Protein AF-A0A9W4E407-F1 (afdb_monomer_lite)

Radius of gyration: 24.62 Å; chains: 1; bounding box: 90×65×51 Å

Foldseek 3Di:
DDDDDDDDDDDPDDDPPPPDPVLLADFPDAPVLQVVLVVVCQVQPPDDDQRADPGPRHSAKDWAAEAALVVQFGKIWIAGPRSLEHAIDHRDHHPPRDDYHYPPDDLVRDPDNDDNGHHRDHDDPPPPPDPPPPDPDD

pLDDT: mean 78.76, std 19.56, range [36.47, 96.38]

Sequence (138 aa):
MGFSLRGAVNKIGDGGERPTVNEMTENTASWHQWLSAYSRVYDLLPETSDEACPNCGARSPNLAFTGLPRDRVGYASFWCGTCMFGIHLSRVPVPDDVLMDSVYTAPSERHVQIPNYRVVPQGVDDDDDDEDVESFQF

Organism: NCBI:txid1436133

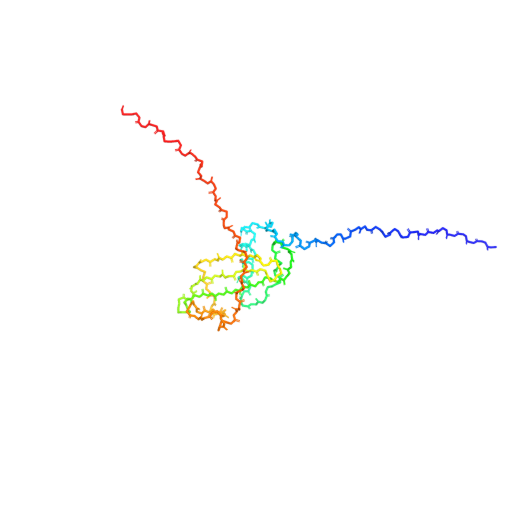Secondary structure (DSSP, 8-state):
-----------------PPPTTGGGS--S-HHHHHHHHHHHHTTTTSPP-PPPTTT--S-EEEEEEEETTTTEEEEEEEETTT-EEEEEEEEE--TTS--EETTS-GGGSSS----PEEPPPPP--------------

Structure (mmCIF, N/CA/C/O backbone):
data_AF-A0A9W4E407-F1
#
_entry.id   AF-A0A9W4E407-F1
#
loop_
_atom_site.group_PDB
_atom_site.id
_atom_site.type_symbol
_atom_site.label_atom_id
_atom_site.label_alt_id
_atom_site.label_comp_id
_atom_site.label_asym_id
_atom_site.label_entity_id
_atom_site.label_seq_id
_atom_site.pdbx_PDB_ins_code
_atom_site.Cartn_x
_atom_site.Cartn_y
_atom_site.Cartn_z
_atom_site.occupancy
_atom_site.B_iso_or_equiv
_atom_site.auth_seq_id
_atom_site.auth_comp_id
_atom_site.auth_asym_id
_atom_site.auth_atom_id
_atom_site.pdbx_PDB_model_num
ATOM 1 N N . MET A 1 1 ? -59.645 -34.123 29.932 1.00 42.88 1 MET A N 1
ATOM 2 C CA . MET A 1 1 ? -58.176 -34.226 29.798 1.00 42.88 1 MET A CA 1
ATOM 3 C C . MET A 1 1 ? -57.699 -32.912 29.213 1.00 42.88 1 MET A C 1
ATOM 5 O O . MET A 1 1 ? -58.004 -32.632 28.064 1.00 42.88 1 MET A O 1
ATOM 9 N N . GLY A 1 2 ? -57.115 -32.054 30.046 1.00 44.16 2 GLY A N 1
ATOM 10 C CA . GLY A 1 2 ? -56.625 -30.738 29.649 1.00 44.16 2 GLY A CA 1
ATOM 11 C C . GLY A 1 2 ? -55.106 -30.723 29.679 1.00 44.16 2 GLY A C 1
ATOM 12 O O . GLY A 1 2 ? -54.517 -31.227 30.629 1.00 44.16 2 GLY A O 1
ATOM 13 N N . PHE A 1 3 ? -54.497 -30.119 28.664 1.00 38.41 3 PHE A N 1
ATOM 14 C CA . PHE A 1 3 ? -53.126 -29.637 28.733 1.00 38.41 3 PHE A CA 1
ATOM 15 C C . PHE A 1 3 ? -53.103 -28.207 28.207 1.00 38.41 3 PHE A C 1
ATOM 17 O O . PHE A 1 3 ? -53.314 -27.941 27.028 1.00 38.41 3 PHE A O 1
ATOM 24 N N . SER A 1 4 ? -52.911 -27.294 29.154 1.00 42.44 4 SER A N 1
ATOM 25 C CA . SER A 1 4 ? -52.556 -25.900 28.948 1.00 42.44 4 SER A CA 1
ATOM 26 C C . SER A 1 4 ? -51.039 -25.814 29.000 1.00 42.44 4 SER A C 1
ATOM 28 O O . SER A 1 4 ? -50.463 -26.203 30.014 1.00 42.44 4 SER A O 1
ATOM 30 N N . LEU A 1 5 ? -50.403 -25.290 27.952 1.00 49.59 5 LEU A N 1
ATOM 31 C CA . LEU A 1 5 ? -49.041 -24.768 28.026 1.00 49.59 5 LEU A CA 1
ATOM 32 C C . LEU A 1 5 ? -48.928 -23.473 27.211 1.00 49.59 5 LEU A C 1
ATOM 34 O O . LEU A 1 5 ? -48.963 -23.449 25.987 1.00 49.59 5 LEU A O 1
ATOM 38 N N . ARG A 1 6 ? -48.880 -22.406 28.010 1.00 41.66 6 ARG A N 1
ATOM 39 C CA . ARG A 1 6 ? -48.226 -21.097 27.895 1.00 41.66 6 ARG A CA 1
ATOM 40 C C . ARG A 1 6 ? -47.328 -20.846 26.678 1.00 41.66 6 ARG A C 1
ATOM 42 O O . ARG A 1 6 ? -46.555 -21.692 26.249 1.00 41.66 6 ARG A O 1
ATOM 49 N N . GLY A 1 7 ? -47.412 -19.599 26.218 1.00 39.16 7 GLY A N 1
ATOM 50 C CA . GLY A 1 7 ? -46.741 -19.076 25.039 1.00 39.16 7 GLY A CA 1
ATOM 51 C C . GLY A 1 7 ? -45.237 -18.846 25.155 1.00 39.16 7 GLY A C 1
ATOM 52 O O . GLY A 1 7 ? -44.645 -18.862 26.231 1.00 39.16 7 GLY A O 1
ATOM 53 N N . ALA A 1 8 ? -44.669 -18.528 23.998 1.00 40.41 8 ALA A N 1
ATOM 54 C CA . ALA A 1 8 ? -43.396 -17.852 23.843 1.00 40.41 8 ALA A CA 1
ATOM 55 C C . ALA A 1 8 ? -43.587 -16.777 22.764 1.00 40.41 8 ALA A C 1
ATOM 57 O O . ALA A 1 8 ? -43.716 -17.066 21.577 1.00 40.41 8 ALA A O 1
ATOM 58 N N . VAL A 1 9 ? -43.681 -15.527 23.214 1.00 44.00 9 VAL A N 1
ATOM 59 C CA . VAL A 1 9 ? -43.520 -14.338 22.377 1.00 44.00 9 VAL A CA 1
ATOM 60 C C . VAL A 1 9 ? -42.029 -14.247 22.074 1.00 44.00 9 VAL A C 1
ATOM 62 O O . VAL A 1 9 ? -41.246 -13.924 22.967 1.00 44.00 9 VAL A O 1
ATOM 65 N N . ASN A 1 10 ? -41.620 -14.557 20.843 1.00 43.22 10 ASN A N 1
ATOM 66 C CA . ASN A 1 10 ? -40.255 -14.273 20.416 1.00 43.22 10 ASN A CA 1
ATOM 67 C C . ASN A 1 10 ? -40.124 -12.768 20.188 1.00 43.22 10 ASN A C 1
ATOM 69 O O . ASN A 1 10 ? -40.645 -12.212 19.222 1.00 43.22 10 ASN A O 1
ATOM 73 N N . LYS A 1 11 ? -39.437 -12.118 21.130 1.00 44.66 11 LYS A N 1
ATOM 74 C CA . LYS A 1 11 ? -38.905 -10.769 20.986 1.00 44.66 11 LYS A CA 1
ATOM 75 C C . LYS A 1 11 ? -37.936 -10.761 19.805 1.00 44.66 11 LYS A C 1
ATOM 77 O O .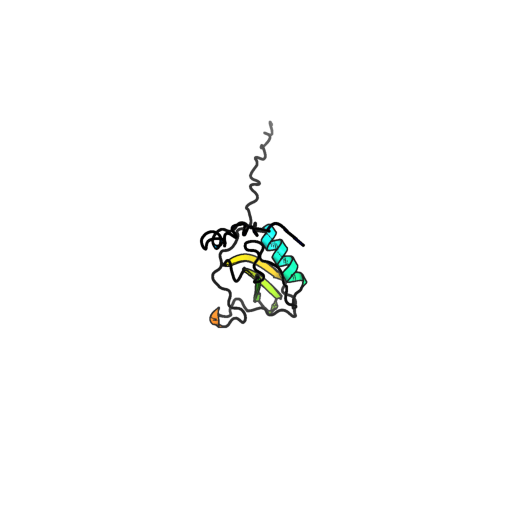 LYS A 1 11 ? -36.865 -11.351 19.888 1.00 44.66 11 LYS A O 1
ATOM 82 N N . ILE A 1 12 ? -38.309 -10.071 18.736 1.00 45.50 12 ILE A N 1
ATOM 83 C CA . ILE A 1 12 ? -37.365 -9.585 17.732 1.00 45.50 12 ILE A CA 1
ATOM 84 C C . ILE A 1 12 ? -36.829 -8.262 18.297 1.00 45.50 12 ILE A C 1
ATOM 86 O O . ILE A 1 12 ? -37.376 -7.199 18.028 1.00 45.50 12 ILE A O 1
ATOM 90 N N . GLY A 1 13 ? -35.858 -8.350 19.207 1.00 40.81 13 GLY A N 1
ATOM 91 C CA . GLY A 1 13 ? -34.864 -7.288 19.399 1.00 40.81 13 GLY A CA 1
ATOM 92 C C . GLY A 1 13 ? -33.657 -7.662 18.537 1.00 40.81 13 GLY A C 1
ATOM 93 O O . GLY A 1 13 ? -33.468 -8.835 18.231 1.00 40.81 13 GLY A O 1
ATOM 94 N N . ASP A 1 14 ? -32.815 -6.768 18.068 1.00 36.47 14 ASP A N 1
ATOM 95 C CA . ASP A 1 14 ? -32.646 -5.346 18.312 1.00 36.47 14 ASP A CA 1
ATOM 96 C C . ASP A 1 14 ? -31.901 -4.804 17.073 1.00 36.47 14 ASP A C 1
ATOM 98 O O . ASP A 1 14 ? -31.431 -5.592 16.244 1.00 36.47 14 ASP A O 1
ATOM 102 N N . GLY A 1 15 ? -31.846 -3.489 16.894 1.00 42.34 15 GLY A N 1
ATOM 103 C CA . GLY A 1 15 ? -31.334 -2.849 15.686 1.00 42.34 15 GLY A CA 1
ATOM 104 C C . GLY A 1 15 ? -29.919 -3.296 15.308 1.00 42.34 15 GLY A C 1
ATOM 105 O O . GLY A 1 15 ? -28.944 -2.973 15.972 1.00 42.34 15 GLY A O 1
ATOM 106 N N . GLY A 1 16 ? -29.791 -3.982 14.173 1.00 37.16 16 GLY A N 1
ATOM 107 C CA . GLY A 1 16 ? -28.555 -3.945 13.403 1.00 37.16 16 GLY A CA 1
ATOM 108 C C . GLY A 1 16 ? -28.556 -2.644 12.619 1.00 37.16 16 GLY A C 1
ATOM 109 O O . GLY A 1 16 ? -28.994 -2.632 11.467 1.00 37.16 16 GLY A O 1
ATOM 110 N N . GLU A 1 17 ? -28.148 -1.544 13.253 1.00 40.47 17 GLU A N 1
ATOM 111 C CA . GLU A 1 17 ? -27.794 -0.324 12.535 1.00 40.47 17 GLU A CA 1
ATOM 112 C C . GLU A 1 17 ? -26.792 -0.711 11.446 1.00 40.47 17 GLU A C 1
ATOM 114 O O . GLU A 1 17 ? -25.656 -1.105 11.704 1.00 40.47 17 GLU A O 1
ATOM 119 N N . ARG A 1 18 ? -27.262 -0.692 10.195 1.00 50.97 18 ARG A N 1
ATOM 120 C CA . ARG A 1 18 ? -26.371 -0.731 9.041 1.00 50.97 18 ARG A CA 1
ATOM 121 C C . ARG A 1 18 ? -25.584 0.578 9.135 1.00 50.97 18 ARG A C 1
ATOM 123 O O . ARG A 1 18 ? -26.245 1.620 9.121 1.00 50.97 18 ARG A O 1
ATOM 130 N N . PRO A 1 19 ? -24.244 0.550 9.242 1.00 49.19 19 PRO A N 1
ATOM 131 C CA . PRO A 1 19 ? -23.464 1.777 9.319 1.00 49.19 19 PRO A CA 1
ATOM 132 C C . PRO A 1 19 ? -23.824 2.658 8.126 1.00 49.19 19 PRO A C 1
ATOM 134 O O . PRO A 1 19 ? -23.969 2.180 6.990 1.00 49.19 19 PRO A O 1
ATOM 137 N N . THR A 1 20 ? -24.076 3.932 8.404 1.00 47.22 20 THR A N 1
ATOM 138 C CA . THR A 1 20 ? -24.527 4.863 7.373 1.00 47.22 20 THR A CA 1
ATOM 139 C C . THR A 1 20 ? -23.376 5.140 6.407 1.00 47.22 20 THR A C 1
ATOM 141 O O . THR A 1 20 ? -22.205 5.110 6.772 1.00 47.22 20 THR A O 1
ATOM 144 N N . VAL A 1 21 ? -23.690 5.433 5.145 1.00 53.12 21 VAL A N 1
ATOM 145 C CA . VAL A 1 21 ? -22.705 5.743 4.086 1.00 53.12 21 VAL A CA 1
ATOM 146 C C . VAL A 1 21 ? -21.731 6.884 4.436 1.00 53.12 21 VAL A C 1
ATOM 148 O O . VAL A 1 21 ? -20.687 6.990 3.799 1.00 53.12 21 VAL A O 1
ATOM 151 N N . ASN A 1 22 ? -22.019 7.693 5.463 1.00 44.19 22 ASN A N 1
ATOM 152 C CA . ASN A 1 22 ? -21.131 8.756 5.938 1.00 44.19 22 ASN A CA 1
ATOM 153 C C . ASN A 1 22 ? -20.005 8.258 6.867 1.00 44.19 22 ASN A C 1
ATOM 155 O O . ASN A 1 22 ? -18.905 8.803 6.793 1.00 44.19 22 ASN A O 1
ATOM 159 N N . GLU A 1 23 ? -20.210 7.190 7.648 1.00 51.84 23 GLU A N 1
ATOM 160 C CA . GLU A 1 23 ? -19.161 6.587 8.502 1.00 51.84 23 GLU A CA 1
ATOM 161 C C . GLU A 1 23 ? -18.072 5.868 7.689 1.00 51.84 23 GLU A C 1
ATOM 163 O O . GLU A 1 23 ? -16.975 5.628 8.180 1.00 51.84 23 GLU A O 1
ATOM 168 N N . MET A 1 24 ? -18.325 5.567 6.410 1.00 53.00 24 MET A N 1
ATOM 169 C CA . MET A 1 24 ? -17.337 4.935 5.523 1.00 53.00 24 MET A CA 1
ATOM 170 C C . MET A 1 24 ? -16.272 5.913 4.994 1.00 53.00 24 MET A C 1
ATOM 172 O O . MET A 1 24 ? -15.337 5.483 4.319 1.00 53.00 24 MET A O 1
ATOM 176 N N . THR A 1 25 ? -16.411 7.218 5.267 1.00 58.47 25 THR A N 1
ATOM 177 C CA . THR A 1 25 ? -15.529 8.281 4.741 1.00 58.47 25 THR A CA 1
ATOM 178 C C . THR A 1 25 ? -14.561 8.865 5.767 1.00 58.47 25 THR A C 1
ATOM 180 O O . THR A 1 25 ? -13.761 9.739 5.416 1.00 58.47 25 THR A O 1
ATOM 183 N N . GLU A 1 26 ? -14.605 8.371 7.002 1.00 75.75 26 GLU A N 1
ATOM 184 C CA . GLU A 1 26 ? -13.670 8.714 8.066 1.00 75.75 26 GLU A CA 1
ATOM 185 C C . GLU A 1 26 ? -12.625 7.601 8.206 1.00 75.75 26 GLU A C 1
ATOM 187 O O . GLU A 1 26 ? -12.936 6.409 8.127 1.00 75.75 26 GLU A O 1
ATOM 192 N N . ASN A 1 27 ? -11.361 7.995 8.348 1.00 79.69 27 ASN A N 1
ATOM 193 C CA . ASN A 1 27 ? -10.295 7.054 8.654 1.00 79.69 27 ASN A CA 1
ATOM 194 C C . ASN A 1 27 ? -10.173 6.935 10.172 1.00 79.69 27 ASN A C 1
ATOM 196 O O . ASN A 1 27 ? -9.706 7.867 10.819 1.00 79.69 27 ASN A O 1
ATOM 200 N N . THR A 1 28 ? -10.561 5.792 10.719 1.00 85.88 28 THR A N 1
ATOM 201 C CA . THR A 1 28 ? -10.448 5.467 12.145 1.00 85.88 28 THR A CA 1
ATOM 202 C C . THR A 1 28 ? -9.166 4.693 12.460 1.00 85.88 28 THR A C 1
ATOM 204 O O . THR A 1 28 ? -8.766 4.618 13.620 1.00 85.88 28 THR A O 1
ATOM 207 N N . ALA A 1 29 ? -8.501 4.135 11.440 1.00 90.50 29 ALA A N 1
ATOM 208 C CA . ALA A 1 29 ? -7.275 3.359 11.596 1.00 90.50 29 ALA A CA 1
ATOM 209 C C . ALA A 1 29 ? -6.004 4.215 11.475 1.00 90.50 29 ALA A C 1
ATOM 211 O O . ALA A 1 29 ? -5.853 5.017 10.553 1.00 90.50 29 ALA A O 1
ATOM 212 N N . SER A 1 30 ? -5.038 4.002 12.365 1.00 91.50 30 SER A N 1
ATOM 213 C CA . SER A 1 30 ? -3.744 4.690 12.327 1.00 91.50 30 SER A CA 1
ATOM 214 C C . SER A 1 30 ? -2.824 4.149 11.227 1.00 91.50 30 SER A C 1
ATOM 216 O O . SER A 1 30 ? -2.976 3.018 10.756 1.00 91.50 30 SER A O 1
ATOM 218 N N . TRP A 1 31 ? -1.808 4.931 10.848 1.00 93.00 31 TRP A N 1
ATOM 219 C CA . TRP A 1 31 ? -0.781 4.490 9.897 1.00 93.00 31 TRP A CA 1
ATOM 220 C C . TRP A 1 31 ? -0.081 3.198 10.343 1.00 93.00 31 TRP A C 1
ATOM 222 O O . TRP A 1 31 ? 0.117 2.305 9.526 1.00 93.00 31 TRP A O 1
ATOM 232 N N . HIS A 1 32 ? 0.202 3.034 11.642 1.00 93.31 32 HIS A N 1
ATOM 233 C CA . HIS A 1 32 ? 0.792 1.803 12.184 1.00 93.31 32 HIS A CA 1
ATOM 234 C C . HIS A 1 32 ? -0.106 0.573 12.007 1.00 93.31 32 HIS A C 1
ATOM 236 O O . HIS A 1 32 ? 0.393 -0.517 11.728 1.00 93.31 32 HIS A O 1
ATOM 242 N N . GLN A 1 33 ? -1.428 0.726 12.126 1.00 94.25 33 GLN A N 1
ATOM 243 C CA . GLN A 1 33 ? -2.359 -0.376 11.864 1.00 94.25 33 GLN A CA 1
ATOM 244 C C . GLN A 1 33 ? -2.355 -0.761 10.381 1.00 94.25 33 GLN A C 1
ATOM 246 O O . GLN A 1 33 ? -2.335 -1.948 10.054 1.00 94.25 33 GLN A O 1
ATOM 251 N N . TRP A 1 34 ? -2.302 0.228 9.486 1.00 95.25 34 TRP A N 1
ATOM 252 C CA . TRP A 1 34 ? -2.129 -0.009 8.054 1.00 95.25 34 TRP A CA 1
ATOM 253 C C . TRP A 1 34 ? -0.782 -0.651 7.715 1.00 95.25 34 TRP A C 1
ATOM 255 O O . TRP A 1 34 ? -0.748 -1.568 6.898 1.00 95.25 34 TRP A O 1
ATOM 265 N N . LEU A 1 35 ? 0.309 -0.230 8.361 1.00 95.31 35 LEU A N 1
ATOM 266 C CA . LEU A 1 35 ? 1.635 -0.819 8.178 1.00 95.31 35 LEU A CA 1
ATOM 267 C C . LEU A 1 35 ? 1.674 -2.275 8.662 1.00 95.31 35 LEU A C 1
ATOM 269 O O . LEU A 1 35 ? 2.244 -3.132 7.991 1.00 95.31 35 LEU A O 1
ATOM 273 N N . SER A 1 36 ? 1.035 -2.575 9.796 1.00 95.38 36 SER A N 1
ATOM 274 C CA . SER A 1 36 ? 0.927 -3.943 10.311 1.00 95.38 36 SER A CA 1
ATOM 275 C C . SER A 1 36 ? 0.146 -4.846 9.352 1.00 95.38 36 SER A C 1
ATOM 277 O O . SER A 1 36 ? 0.604 -5.947 9.048 1.00 95.38 36 SER A O 1
ATOM 279 N N . ALA A 1 37 ? -0.987 -4.370 8.824 1.00 95.50 37 ALA A N 1
ATOM 280 C CA . ALA A 1 37 ? -1.752 -5.093 7.808 1.00 95.50 37 ALA A CA 1
ATOM 281 C C . ALA A 1 37 ? -0.936 -5.293 6.518 1.00 95.50 37 ALA A C 1
ATOM 283 O O . ALA A 1 37 ? -0.908 -6.394 5.975 1.00 95.50 37 ALA A O 1
ATOM 284 N N . TYR A 1 38 ? -0.213 -4.262 6.068 1.00 95.94 38 TYR A N 1
ATOM 285 C CA . TYR A 1 38 ? 0.708 -4.363 4.938 1.00 95.94 38 TYR A CA 1
ATOM 286 C C . TYR A 1 38 ? 1.773 -5.447 5.157 1.00 95.94 38 TYR A C 1
ATOM 288 O O . TYR A 1 38 ? 1.958 -6.272 4.271 1.00 95.94 38 TYR A O 1
ATOM 296 N N . SER A 1 39 ? 2.432 -5.492 6.323 1.00 95.00 39 SER A N 1
ATOM 297 C CA . SER A 1 39 ? 3.462 -6.501 6.623 1.00 95.00 39 SER A CA 1
ATOM 298 C C . SER A 1 39 ? 2.905 -7.916 6.508 1.00 95.00 39 SER A C 1
ATOM 300 O O . SER A 1 39 ? 3.512 -8.759 5.859 1.00 95.00 39 SER A O 1
ATOM 302 N N . ARG A 1 40 ? 1.707 -8.161 7.059 1.00 95.12 40 ARG A N 1
ATOM 303 C CA . ARG A 1 40 ? 1.047 -9.472 6.969 1.00 95.12 40 ARG A CA 1
ATOM 304 C C . ARG A 1 40 ? 0.741 -9.875 5.528 1.00 95.12 40 ARG A C 1
ATOM 306 O O . ARG A 1 40 ? 0.888 -11.039 5.180 1.00 95.12 40 ARG A O 1
ATOM 313 N N . VAL A 1 41 ? 0.312 -8.928 4.692 1.00 94.25 41 VAL A N 1
ATOM 314 C CA . VAL A 1 41 ? 0.082 -9.183 3.260 1.00 94.25 41 VAL A CA 1
ATOM 315 C C . VAL A 1 41 ? 1.404 -9.414 2.529 1.00 94.25 41 VAL A C 1
ATOM 317 O O . VAL A 1 41 ? 1.483 -10.320 1.708 1.00 94.25 41 VAL A O 1
ATOM 320 N N . TYR A 1 42 ? 2.435 -8.627 2.836 1.00 94.06 42 TYR A N 1
ATOM 321 C CA . TYR A 1 42 ? 3.757 -8.723 2.224 1.00 94.06 42 TYR A CA 1
ATOM 322 C C . TYR A 1 42 ? 4.419 -10.083 2.490 1.00 94.06 42 TYR A C 1
ATOM 324 O O . TYR A 1 42 ? 4.946 -10.690 1.562 1.00 94.06 42 TYR A O 1
ATOM 332 N N . ASP A 1 43 ? 4.332 -10.589 3.722 1.00 93.50 43 ASP A N 1
ATOM 333 C CA . ASP A 1 43 ? 4.932 -11.868 4.130 1.00 93.50 43 ASP A CA 1
ATOM 334 C C . ASP A 1 43 ? 4.286 -13.094 3.461 1.00 93.50 43 ASP A C 1
ATOM 336 O O . ASP A 1 43 ? 4.878 -14.172 3.446 1.00 93.50 43 ASP A O 1
ATOM 340 N N . LEU A 1 44 ? 3.075 -12.940 2.916 1.00 92.62 44 LEU A N 1
ATOM 341 C CA . LEU A 1 44 ? 2.340 -13.998 2.219 1.00 92.62 44 LEU A CA 1
ATOM 342 C C . LEU A 1 44 ? 2.518 -13.956 0.700 1.00 92.62 44 LEU A C 1
ATOM 344 O O . LEU A 1 44 ? 2.020 -14.841 0.010 1.00 92.62 44 LEU A O 1
ATOM 348 N N . LEU A 1 45 ? 3.198 -12.946 0.155 1.00 90.44 45 LEU A N 1
ATOM 349 C CA . LEU A 1 45 ? 3.406 -12.858 -1.286 1.00 90.44 45 LEU A CA 1
ATOM 350 C C . LEU A 1 45 ? 4.183 -14.080 -1.809 1.00 90.44 45 LEU A C 1
ATOM 352 O O . LEU A 1 45 ? 5.099 -14.553 -1.135 1.00 90.44 45 LEU A O 1
ATOM 356 N N . PRO A 1 46 ? 3.842 -14.584 -3.011 1.00 87.62 46 PRO A N 1
ATOM 357 C CA . PRO A 1 46 ? 2.860 -14.064 -3.969 1.00 87.62 46 PRO A CA 1
ATOM 358 C C . PRO A 1 46 ? 1.434 -14.616 -3.757 1.00 87.62 46 PRO A C 1
ATOM 360 O O . PRO A 1 46 ? 0.571 -14.425 -4.616 1.00 87.62 46 PRO A O 1
ATOM 363 N N . GLU A 1 47 ? 1.175 -15.325 -2.656 1.00 87.69 47 GLU A N 1
ATOM 364 C CA . GLU A 1 47 ? -0.139 -15.887 -2.351 1.00 87.69 47 GLU A CA 1
ATOM 365 C C . GLU A 1 47 ? -1.166 -14.800 -1.993 1.00 87.69 47 GLU A C 1
ATOM 367 O O . GLU A 1 47 ? -0.849 -13.657 -1.652 1.00 87.69 47 GLU A O 1
ATOM 372 N N . THR A 1 48 ? -2.448 -15.155 -2.088 1.00 79.50 48 THR A N 1
ATOM 373 C CA . THR A 1 48 ? -3.544 -14.255 -1.725 1.00 79.50 48 THR A CA 1
ATOM 374 C C . THR A 1 48 ? -3.696 -14.181 -0.211 1.00 79.50 48 THR A C 1
ATOM 376 O O . THR A 1 48 ? -3.865 -15.208 0.444 1.00 79.50 48 THR A O 1
ATOM 379 N N . SER A 1 49 ? -3.723 -12.967 0.335 1.00 83.75 49 SER A N 1
ATOM 380 C CA . SER A 1 49 ? -4.027 -12.732 1.746 1.00 83.75 49 SER A CA 1
ATOM 381 C C . SER A 1 49 ? -5.518 -12.448 1.963 1.00 83.75 49 SER A C 1
ATOM 383 O O . SER A 1 49 ? -6.112 -11.643 1.249 1.00 83.75 49 SER A O 1
ATOM 385 N N . ASP A 1 50 ? -6.100 -13.066 2.993 1.00 87.00 50 ASP A N 1
ATOM 386 C CA . ASP A 1 50 ? -7.458 -12.795 3.497 1.00 87.00 50 ASP A CA 1
ATOM 387 C C . ASP A 1 50 ? -7.493 -11.645 4.529 1.00 87.00 50 ASP A C 1
ATOM 389 O O . ASP A 1 50 ? -8.455 -11.510 5.296 1.00 87.00 50 ASP A O 1
ATOM 393 N N . GLU A 1 51 ? -6.433 -10.831 4.585 1.00 91.50 51 GLU A N 1
ATOM 394 C CA . GLU A 1 51 ? -6.290 -9.727 5.534 1.00 91.50 51 GLU A CA 1
ATOM 395 C C . GLU A 1 51 ? -7.518 -8.798 5.501 1.00 91.50 51 GLU A C 1
ATOM 397 O O . GLU A 1 51 ? -8.004 -8.372 4.450 1.00 91.50 51 GLU A O 1
ATOM 402 N N . ALA A 1 52 ? -8.047 -8.475 6.680 1.00 93.69 52 ALA A N 1
ATOM 403 C CA . ALA A 1 52 ? -9.143 -7.527 6.798 1.00 93.69 52 ALA A CA 1
ATOM 404 C C . ALA A 1 52 ? -8.600 -6.094 6.760 1.00 93.69 52 ALA A C 1
ATOM 406 O O . ALA A 1 52 ? -7.577 -5.780 7.362 1.00 93.69 52 ALA A O 1
ATOM 407 N N . CYS A 1 53 ? -9.317 -5.191 6.094 1.00 93.81 53 CYS A N 1
ATOM 408 C CA . CYS A 1 53 ? -8.997 -3.773 6.135 1.00 93.81 53 CYS A CA 1
ATOM 409 C C . CYS A 1 53 ? -9.044 -3.269 7.589 1.00 93.81 53 CYS A C 1
ATOM 411 O O . CYS A 1 53 ? -10.091 -3.407 8.229 1.00 93.81 53 CYS A O 1
ATOM 413 N N . PRO A 1 54 ? -7.982 -2.618 8.097 1.00 93.94 54 PRO A N 1
ATOM 414 C CA . PRO A 1 54 ? -7.953 -2.137 9.477 1.00 93.94 54 PRO A CA 1
ATOM 415 C C . PRO A 1 54 ? -8.952 -1.000 9.735 1.00 93.94 54 PRO A C 1
ATOM 417 O O . PRO A 1 54 ? -9.320 -0.774 10.880 1.00 93.94 54 PRO A O 1
ATOM 420 N N . ASN A 1 55 ? -9.410 -0.305 8.684 1.00 91.69 55 ASN A N 1
ATOM 421 C CA . ASN A 1 55 ? -10.366 0.798 8.795 1.00 91.69 55 ASN A CA 1
ATOM 422 C C . ASN A 1 55 ? -11.832 0.333 8.823 1.00 91.69 55 ASN A C 1
ATOM 424 O O . ASN A 1 55 ? -12.590 0.708 9.706 1.00 91.69 55 ASN A O 1
ATOM 428 N N . CYS A 1 56 ? -12.250 -0.474 7.840 1.00 92.25 56 CYS A N 1
ATOM 429 C CA . CYS A 1 56 ? -13.665 -0.841 7.652 1.00 92.25 56 CYS A CA 1
ATOM 430 C C . CYS A 1 56 ? -13.971 -2.334 7.847 1.00 92.25 56 CYS A C 1
ATOM 432 O O . CYS A 1 56 ? -15.122 -2.742 7.714 1.00 92.25 56 CYS A O 1
ATOM 434 N N . GLY A 1 57 ? -12.960 -3.172 8.093 1.00 92.12 57 GLY A N 1
ATOM 435 C CA . GLY A 1 57 ? -13.117 -4.619 8.277 1.00 92.12 57 GLY A CA 1
ATOM 436 C C . GLY A 1 57 ? -13.370 -5.430 6.998 1.00 92.12 57 GLY A C 1
ATOM 437 O O . GLY A 1 57 ? -13.396 -6.658 7.056 1.00 92.12 57 GLY A O 1
ATOM 438 N N . ALA A 1 58 ? -13.532 -4.792 5.833 1.00 92.25 58 ALA A N 1
ATOM 439 C CA . ALA A 1 58 ? -13.717 -5.498 4.565 1.00 92.25 58 ALA A CA 1
ATOM 440 C C . ALA A 1 58 ? -12.459 -6.289 4.162 1.00 92.25 58 ALA A C 1
ATOM 442 O O . ALA A 1 58 ? -11.346 -5.765 4.228 1.00 92.25 58 ALA A O 1
ATOM 443 N N . ARG A 1 59 ? -12.627 -7.520 3.667 1.00 92.69 59 ARG A N 1
ATOM 444 C CA . ARG A 1 59 ? -11.541 -8.358 3.114 1.00 92.69 59 ARG A CA 1
ATOM 445 C C . ARG A 1 59 ? -11.251 -8.007 1.657 1.00 92.69 59 ARG A C 1
ATOM 447 O O . ARG A 1 59 ? -11.396 -8.821 0.754 1.00 92.69 59 ARG A O 1
ATOM 454 N N . SER A 1 60 ? -10.939 -6.740 1.428 1.00 89.56 60 SER A N 1
ATOM 455 C CA . SER A 1 60 ? -10.588 -6.218 0.108 1.00 89.56 60 SER A CA 1
ATOM 456 C C . SER A 1 60 ? -9.326 -5.340 0.124 1.00 89.56 60 SER A C 1
ATOM 458 O O . SER A 1 60 ? -9.364 -4.254 -0.473 1.00 89.56 60 SER A O 1
ATOM 460 N N . PRO A 1 61 ? -8.240 -5.703 0.838 1.00 91.81 61 PRO A N 1
ATOM 461 C CA . PRO A 1 61 ? -6.973 -5.007 0.682 1.00 91.81 61 PRO A CA 1
ATOM 462 C C . PRO A 1 61 ? -6.355 -5.349 -0.679 1.00 91.81 61 PRO A C 1
ATOM 464 O O . PRO A 1 61 ? -6.393 -6.486 -1.137 1.00 91.81 61 PRO A O 1
ATOM 467 N N . ASN A 1 62 ? -5.792 -4.345 -1.330 1.00 94.00 62 ASN A N 1
ATOM 468 C CA . ASN A 1 62 ? -5.092 -4.452 -2.597 1.00 94.00 62 ASN A CA 1
ATOM 469 C C . ASN A 1 62 ? -3.677 -3.923 -2.396 1.00 94.00 62 ASN A C 1
ATOM 471 O O . ASN A 1 62 ? -3.477 -2.924 -1.701 1.00 94.00 62 ASN A O 1
ATOM 475 N N . LEU A 1 63 ? -2.714 -4.590 -3.021 1.00 94.38 63 LEU A N 1
ATOM 476 C CA . LEU A 1 63 ? -1.305 -4.236 -2.980 1.00 94.38 63 LEU A CA 1
ATOM 477 C C . LEU A 1 63 ? -0.769 -4.174 -4.409 1.00 94.38 63 LEU A C 1
ATOM 479 O O . LEU A 1 63 ? -0.958 -5.107 -5.186 1.00 94.38 63 LEU A O 1
ATOM 483 N N . ALA A 1 64 ? -0.099 -3.077 -4.747 1.00 94.00 64 ALA A N 1
ATOM 484 C CA . ALA A 1 64 ? 0.574 -2.903 -6.025 1.00 94.00 64 ALA A CA 1
ATOM 485 C C . ALA A 1 64 ? 1.976 -2.337 -5.820 1.00 94.00 64 ALA A C 1
ATOM 487 O O . ALA A 1 64 ? 2.170 -1.412 -5.025 1.00 94.00 64 ALA A O 1
ATOM 488 N N . PHE A 1 65 ? 2.932 -2.852 -6.590 1.00 94.81 65 PHE A N 1
ATOM 489 C CA . PHE A 1 65 ? 4.305 -2.367 -6.600 1.00 94.81 65 PHE A CA 1
ATOM 490 C C . PHE A 1 65 ? 4.596 -1.593 -7.879 1.00 94.81 65 PHE A C 1
ATOM 492 O O . PHE A 1 65 ? 4.331 -2.064 -8.986 1.00 94.81 65 PHE A O 1
ATOM 499 N N . THR A 1 66 ? 5.199 -0.418 -7.725 1.00 93.31 66 THR A N 1
ATOM 500 C CA . THR A 1 66 ? 5.673 0.405 -8.844 1.00 93.31 66 THR A CA 1
ATOM 501 C C . THR A 1 66 ? 7.109 0.840 -8.603 1.00 93.31 66 THR A C 1
ATOM 503 O O . THR A 1 66 ? 7.405 1.361 -7.536 1.00 93.31 66 THR A O 1
ATOM 506 N N . GLY A 1 67 ? 8.019 0.699 -9.561 1.00 90.50 67 GLY A N 1
ATOM 507 C CA . GLY A 1 67 ? 9.401 1.166 -9.375 1.00 90.50 67 GLY A CA 1
ATOM 508 C C . GLY A 1 67 ? 10.279 0.955 -10.601 1.00 90.50 67 GLY A C 1
ATOM 509 O O . GLY A 1 67 ? 9.797 0.994 -11.733 1.00 90.50 67 GLY A O 1
ATOM 510 N N . LEU A 1 68 ? 11.573 0.726 -10.380 1.00 87.06 68 LEU A N 1
ATOM 511 C CA . LEU A 1 68 ? 12.509 0.324 -11.429 1.00 87.06 68 LEU A CA 1
ATOM 512 C C . LEU A 1 68 ? 12.686 -1.203 -11.384 1.00 87.06 68 LEU A C 1
ATOM 514 O O . LEU A 1 68 ? 13.304 -1.700 -10.442 1.00 87.06 68 LEU A O 1
ATOM 518 N N . PRO A 1 69 ? 12.197 -1.966 -12.387 1.00 84.06 69 PRO A N 1
ATOM 519 C CA . PRO A 1 69 ? 12.262 -3.432 -12.354 1.00 84.06 69 PRO A CA 1
ATOM 520 C C . PRO A 1 69 ? 13.682 -3.992 -12.224 1.00 84.06 69 PRO A C 1
ATOM 522 O O . PRO A 1 69 ? 13.863 -5.069 -11.670 1.00 84.06 69 PRO A O 1
ATOM 525 N N . ARG A 1 70 ? 14.688 -3.248 -12.706 1.00 86.56 70 ARG A N 1
ATOM 526 C CA . ARG A 1 70 ? 16.104 -3.628 -12.626 1.00 86.56 70 ARG A CA 1
ATOM 527 C C . ARG A 1 70 ? 16.618 -3.715 -11.189 1.00 86.56 70 ARG A C 1
ATOM 529 O O . ARG A 1 70 ? 17.419 -4.594 -10.901 1.00 86.56 70 ARG A O 1
ATOM 536 N N . ASP A 1 71 ? 16.175 -2.805 -10.327 1.00 86.81 71 ASP A N 1
ATOM 537 C CA . ASP A 1 71 ? 16.707 -2.673 -8.969 1.00 86.81 71 ASP A CA 1
ATOM 538 C C . ASP A 1 71 ? 15.844 -3.419 -7.942 1.00 86.81 71 ASP A C 1
ATOM 540 O O . ASP A 1 71 ? 16.246 -3.538 -6.790 1.00 86.81 71 ASP A O 1
ATOM 544 N N . ARG A 1 72 ? 14.653 -3.902 -8.346 1.00 90.75 72 ARG A N 1
ATOM 545 C CA . ARG A 1 72 ? 13.653 -4.570 -7.484 1.00 90.75 72 ARG A CA 1
ATOM 546 C C . ARG A 1 72 ? 13.356 -3.807 -6.188 1.00 90.75 72 ARG A C 1
ATOM 548 O O . ARG A 1 72 ? 12.977 -4.387 -5.177 1.00 90.75 72 ARG A O 1
ATOM 555 N N . VAL A 1 73 ? 13.485 -2.484 -6.237 1.00 91.12 73 VAL A N 1
ATOM 556 C CA . VAL A 1 73 ? 13.132 -1.555 -5.164 1.00 91.12 73 VAL A CA 1
ATOM 557 C C . VAL A 1 73 ? 12.216 -0.492 -5.754 1.00 91.12 73 VAL A C 1
ATOM 559 O O . VAL A 1 73 ? 12.473 0.056 -6.830 1.00 91.12 73 VAL A O 1
ATOM 562 N N . GLY A 1 74 ? 11.118 -0.208 -5.065 1.00 92.06 74 GLY A N 1
ATOM 563 C CA . GLY A 1 74 ? 10.109 0.713 -5.562 1.00 92.06 74 GLY A CA 1
ATOM 564 C C . GLY A 1 74 ? 9.212 1.276 -4.476 1.00 92.06 74 GLY A C 1
ATOM 565 O O . GLY A 1 74 ? 9.607 1.468 -3.328 1.00 92.06 74 GLY A O 1
ATOM 566 N N . TYR A 1 75 ? 7.995 1.575 -4.882 1.00 94.06 75 TYR A N 1
ATOM 567 C CA . TYR A 1 75 ? 6.909 2.053 -4.057 1.00 94.06 75 TYR A CA 1
ATOM 568 C C . TYR A 1 75 ? 5.865 0.954 -3.920 1.00 94.06 75 TYR A C 1
ATOM 570 O O . TYR A 1 75 ? 5.576 0.256 -4.896 1.00 94.06 75 TYR A O 1
ATOM 578 N N . ALA A 1 76 ? 5.281 0.840 -2.733 1.00 94.94 76 ALA A N 1
ATOM 579 C CA . ALA A 1 76 ? 4.123 -0.003 -2.491 1.00 94.94 76 ALA A CA 1
ATOM 580 C C . ALA A 1 76 ? 2.898 0.882 -2.258 1.00 94.94 76 ALA A C 1
ATOM 582 O O . ALA A 1 76 ? 2.877 1.708 -1.342 1.00 94.94 76 ALA A O 1
ATOM 583 N N . SER A 1 77 ? 1.880 0.700 -3.093 1.00 95.88 77 SER A N 1
ATOM 584 C CA . SER A 1 77 ? 0.546 1.255 -2.877 1.00 95.88 77 SER A CA 1
ATOM 585 C C . SER A 1 77 ? -0.311 0.175 -2.236 1.00 95.88 77 SER A C 1
ATOM 587 O O . SER A 1 77 ? -0.527 -0.870 -2.848 1.00 95.88 77 SER A O 1
ATOM 589 N N . PHE A 1 78 ? -0.780 0.413 -1.012 1.00 96.38 78 PHE A N 1
ATOM 590 C CA . PHE A 1 78 ? -1.607 -0.533 -0.266 1.00 96.38 78 PHE A CA 1
ATOM 591 C C . PHE A 1 78 ? -2.913 0.136 0.146 1.00 96.38 78 PHE A C 1
ATOM 593 O O . PHE A 1 78 ? -2.884 1.113 0.890 1.00 96.38 78 PHE A O 1
ATOM 600 N N . TRP A 1 79 ? -4.052 -0.355 -0.342 1.00 96.31 79 TRP A N 1
ATOM 601 C CA . TRP A 1 79 ? -5.349 0.298 -0.137 1.00 96.31 79 TRP A CA 1
ATOM 602 C C . TRP A 1 79 ? -6.495 -0.696 0.000 1.00 96.31 79 TRP A C 1
ATOM 604 O O . TRP A 1 79 ? -6.427 -1.832 -0.454 1.00 96.31 79 TRP A O 1
ATOM 614 N N . CYS A 1 80 ? -7.600 -0.254 0.590 1.00 95.12 80 CYS A N 1
ATOM 615 C CA . CYS A 1 80 ? -8.841 -1.017 0.603 1.00 95.12 80 CYS A CA 1
ATOM 616 C C . CYS A 1 80 ? -9.732 -0.631 -0.582 1.00 95.12 80 CYS A C 1
ATOM 618 O O . CYS A 1 80 ? -10.056 0.542 -0.758 1.00 95.12 80 CYS A O 1
ATOM 620 N N . GLY A 1 81 ? -10.199 -1.622 -1.347 1.00 92.62 81 GLY A N 1
ATOM 621 C CA . GLY A 1 81 ? -11.138 -1.415 -2.458 1.00 92.62 81 GLY A CA 1
ATOM 622 C C . GLY A 1 81 ? -12.555 -1.003 -2.034 1.00 92.62 81 GLY A C 1
ATOM 623 O O . GLY A 1 81 ? -13.348 -0.621 -2.886 1.00 92.62 81 GLY A O 1
ATOM 624 N N . THR A 1 82 ? -12.874 -1.069 -0.735 1.00 92.38 82 THR A N 1
ATOM 625 C CA . THR A 1 82 ? -14.194 -0.702 -0.191 1.00 92.38 82 THR A CA 1
ATOM 626 C C . THR A 1 82 ? -14.204 0.722 0.367 1.00 92.38 82 THR A C 1
ATOM 628 O O . THR A 1 82 ? -14.965 1.559 -0.106 1.00 92.38 82 THR A O 1
ATOM 631 N N . CYS A 1 83 ? -13.358 1.026 1.361 1.00 92.62 83 CYS A N 1
ATOM 632 C CA . CYS A 1 83 ? -13.346 2.349 2.000 1.00 92.62 83 CYS A CA 1
ATOM 633 C C . CYS A 1 83 ? -12.406 3.356 1.325 1.00 92.62 83 CYS A C 1
ATOM 635 O O . CYS A 1 83 ? -12.399 4.520 1.708 1.00 92.62 83 CYS A O 1
ATOM 637 N N . MET A 1 84 ? -11.610 2.930 0.336 1.00 94.62 84 MET A N 1
ATOM 638 C CA . MET A 1 84 ? -10.714 3.807 -0.429 1.00 94.62 84 MET A CA 1
ATOM 639 C C . MET A 1 84 ? -9.712 4.584 0.440 1.00 94.62 84 MET A C 1
ATOM 641 O O . MET A 1 84 ? -9.312 5.694 0.095 1.00 94.62 84 MET A O 1
ATOM 645 N N . PHE A 1 85 ? -9.285 3.977 1.548 1.00 95.00 85 PHE A N 1
ATOM 646 C CA . PHE A 1 85 ? -8.153 4.416 2.362 1.00 95.00 85 PHE A CA 1
ATOM 647 C C . PHE A 1 85 ? -6.970 3.478 2.160 1.00 95.00 85 PHE A C 1
ATOM 649 O O . PHE A 1 85 ? -7.151 2.323 1.765 1.00 95.00 85 PHE A O 1
ATOM 656 N N . GLY A 1 86 ? -5.769 3.970 2.436 1.00 95.69 86 GLY A N 1
ATOM 657 C CA . GLY A 1 86 ? -4.559 3.180 2.299 1.00 95.69 86 GLY A CA 1
ATOM 658 C C . GLY A 1 86 ? -3.306 3.923 2.719 1.00 95.69 86 GLY A C 1
ATOM 659 O O . GLY A 1 86 ? -3.359 5.083 3.114 1.00 95.69 86 GLY A O 1
ATOM 660 N N . ILE A 1 87 ? -2.164 3.267 2.575 1.00 96.00 87 ILE A N 1
ATOM 661 C CA . ILE A 1 87 ? -0.840 3.854 2.780 1.00 96.00 87 ILE A CA 1
ATOM 662 C C . ILE A 1 87 ? -0.028 3.787 1.493 1.00 96.00 87 ILE A C 1
ATOM 664 O O . ILE A 1 87 ? -0.343 3.050 0.554 1.00 96.00 87 ILE A O 1
ATOM 668 N N . HIS A 1 88 ? 1.021 4.594 1.448 1.00 94.50 88 HIS A N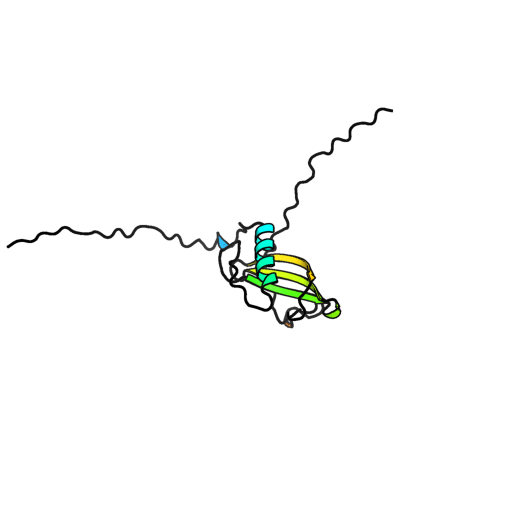 1
ATOM 669 C CA . HIS A 1 88 ? 2.003 4.575 0.381 1.00 94.50 88 HIS A CA 1
ATOM 670 C C . HIS A 1 88 ? 3.389 4.481 1.012 1.00 94.50 88 HIS A C 1
ATOM 672 O O . HIS A 1 88 ? 3.767 5.339 1.809 1.00 94.50 88 HIS A O 1
ATOM 678 N N . LEU A 1 89 ? 4.131 3.429 0.677 1.00 94.25 89 LEU A N 1
ATOM 679 C CA . LEU A 1 89 ? 5.466 3.175 1.210 1.00 94.25 89 LEU A CA 1
ATOM 680 C C . LEU A 1 89 ? 6.505 3.386 0.114 1.00 94.25 89 LEU A C 1
ATOM 682 O O . LEU A 1 89 ? 6.290 3.024 -1.042 1.00 94.25 89 LEU A O 1
ATOM 686 N N . SER A 1 90 ? 7.642 3.970 0.482 1.00 91.81 90 SER A N 1
ATOM 687 C CA . SER A 1 90 ? 8.757 4.221 -0.432 1.00 91.81 90 SER A CA 1
ATOM 688 C C . SER A 1 90 ? 9.933 3.295 -0.140 1.00 91.81 90 SER A C 1
ATOM 690 O O . SER A 1 90 ? 10.108 2.862 0.996 1.00 91.81 90 SER A O 1
ATOM 692 N N . ARG A 1 91 ? 10.751 3.026 -1.165 1.00 90.06 91 ARG A N 1
ATOM 693 C CA . ARG A 1 91 ? 11.955 2.177 -1.085 1.00 90.06 91 ARG A CA 1
ATOM 694 C C . ARG A 1 91 ? 11.676 0.770 -0.553 1.00 90.06 91 ARG A C 1
ATOM 696 O O . ARG A 1 91 ? 12.468 0.202 0.192 1.00 90.06 91 ARG A O 1
ATOM 703 N N . VAL A 1 92 ? 10.551 0.209 -0.968 1.00 93.44 92 VAL A N 1
ATOM 704 C CA . VAL A 1 92 ? 10.143 -1.145 -0.619 1.00 93.44 92 VAL A CA 1
ATOM 705 C C . VAL A 1 92 ? 10.834 -2.143 -1.555 1.00 93.44 92 VAL A C 1
ATOM 707 O O . VAL A 1 92 ? 10.749 -1.956 -2.775 1.00 93.44 92 VAL A O 1
ATOM 710 N N . PRO A 1 93 ? 11.518 -3.178 -1.033 1.00 92.62 93 PRO A N 1
ATOM 711 C CA . PRO A 1 93 ? 12.010 -4.281 -1.852 1.00 92.62 93 PRO A CA 1
ATOM 712 C C . PRO A 1 93 ? 10.834 -5.099 -2.396 1.00 92.62 93 PRO A C 1
ATOM 714 O O . PRO A 1 93 ? 9.844 -5.301 -1.700 1.00 92.62 93 PRO A O 1
ATOM 717 N N . VAL A 1 94 ? 10.931 -5.565 -3.640 1.00 91.88 94 VAL A N 1
ATOM 718 C CA . VAL A 1 94 ? 9.873 -6.349 -4.288 1.00 91.88 94 VAL A CA 1
ATOM 719 C C . VAL A 1 94 ? 10.383 -7.773 -4.554 1.00 91.88 94 VAL A C 1
ATOM 721 O O . VAL A 1 94 ? 11.290 -7.925 -5.380 1.00 91.88 94 VAL A O 1
ATOM 724 N N . PRO A 1 95 ? 9.816 -8.812 -3.904 1.00 90.25 95 PRO A N 1
ATOM 725 C CA . PRO A 1 95 ? 10.224 -10.214 -4.086 1.00 90.25 95 PRO A CA 1
ATOM 726 C C . PRO A 1 95 ? 10.153 -10.647 -5.551 1.00 90.25 95 PRO A C 1
ATOM 728 O O . PRO A 1 95 ? 9.212 -10.254 -6.229 1.00 90.25 95 PRO A O 1
ATOM 731 N N . ASP A 1 96 ? 11.126 -11.399 -6.072 1.00 87.56 96 ASP A N 1
ATOM 732 C CA . ASP A 1 96 ? 11.303 -11.655 -7.520 1.00 87.56 96 ASP A CA 1
ATOM 733 C C . ASP A 1 96 ? 10.088 -12.270 -8.240 1.00 87.56 96 ASP A C 1
ATOM 735 O O . ASP A 1 96 ? 9.898 -12.061 -9.438 1.00 87.56 96 ASP A O 1
ATOM 739 N N . ASP A 1 97 ? 9.252 -13.001 -7.514 1.00 88.69 97 ASP A N 1
ATOM 740 C CA . ASP A 1 97 ? 8.038 -13.670 -7.983 1.00 88.69 97 ASP A CA 1
ATOM 741 C C . ASP A 1 97 ? 6.789 -12.773 -7.992 1.00 88.69 97 ASP A C 1
ATOM 743 O O . ASP A 1 97 ? 5.718 -13.192 -8.438 1.00 88.69 97 ASP A O 1
ATOM 747 N N . VAL A 1 98 ? 6.925 -11.516 -7.566 1.00 90.00 98 VAL A N 1
ATOM 748 C CA . VAL A 1 98 ? 5.839 -10.537 -7.525 1.00 90.00 98 VAL A CA 1
ATOM 749 C C . VAL A 1 98 ? 5.929 -9.564 -8.698 1.00 90.00 98 VAL A C 1
ATOM 751 O O . VAL A 1 98 ? 6.983 -8.988 -9.006 1.00 90.00 98 VAL A O 1
ATOM 754 N N . LEU A 1 99 ? 4.781 -9.339 -9.341 1.00 90.06 99 LEU A N 1
ATOM 755 C CA . LEU A 1 99 ? 4.644 -8.365 -10.419 1.00 90.06 99 LEU A CA 1
ATOM 756 C C . LEU A 1 99 ? 4.922 -6.944 -9.918 1.00 90.06 99 LEU A C 1
ATOM 758 O O . LEU A 1 99 ? 4.443 -6.516 -8.869 1.00 90.06 99 LEU A O 1
ATOM 762 N N . MET A 1 100 ? 5.689 -6.205 -10.713 1.00 90.69 100 MET A N 1
ATOM 763 C CA . MET A 1 100 ? 6.090 -4.834 -10.427 1.00 90.69 100 MET A CA 1
ATOM 764 C C . MET A 1 100 ? 5.984 -4.016 -11.706 1.00 90.69 100 MET A C 1
ATOM 766 O O . MET A 1 100 ? 6.688 -4.286 -12.681 1.00 90.69 100 MET A O 1
ATOM 770 N N . ASP A 1 101 ? 5.121 -3.007 -11.696 1.00 91.00 101 ASP A N 1
ATOM 771 C CA . ASP A 1 101 ? 4.979 -2.090 -12.821 1.00 91.00 101 ASP A CA 1
ATOM 772 C C . ASP A 1 101 ? 6.114 -1.050 -12.816 1.00 91.00 101 ASP A C 1
ATOM 774 O O . ASP A 1 101 ? 6.624 -0.642 -11.767 1.00 91.00 101 ASP A O 1
ATOM 778 N N . SER A 1 102 ? 6.532 -0.589 -13.998 1.00 89.19 102 SER A N 1
ATOM 779 C CA . SER A 1 102 ? 7.532 0.478 -14.073 1.00 89.19 102 SER A CA 1
ATOM 780 C C . SER A 1 102 ? 6.917 1.830 -13.710 1.00 89.19 102 SER A C 1
ATOM 782 O O . SER A 1 102 ? 5.798 2.146 -14.115 1.00 89.19 102 SER A O 1
ATOM 784 N N . VAL A 1 103 ? 7.683 2.688 -13.032 1.00 86.56 103 VAL A N 1
ATOM 785 C CA . VAL A 1 103 ? 7.307 4.102 -12.825 1.00 86.56 103 VAL A CA 1
ATOM 786 C C . VAL A 1 103 ? 7.124 4.874 -14.133 1.00 86.56 103 VAL A C 1
ATOM 788 O O . VAL A 1 103 ? 6.394 5.861 -14.153 1.00 86.56 103 VAL A O 1
ATOM 791 N N . TYR A 1 104 ? 7.742 4.416 -15.224 1.00 88.50 104 TYR A N 1
ATOM 792 C CA . TYR A 1 104 ? 7.608 5.022 -16.549 1.00 88.50 104 TYR A CA 1
ATOM 793 C C . TYR A 1 104 ? 6.428 4.465 -17.358 1.00 88.50 104 TYR A C 1
ATOM 795 O O . TYR A 1 104 ? 6.074 5.048 -18.380 1.00 88.50 104 TYR A O 1
ATOM 803 N N . THR A 1 105 ? 5.805 3.369 -16.915 1.00 87.31 105 THR A N 1
ATOM 804 C CA . THR A 1 105 ? 4.599 2.824 -17.551 1.00 87.31 105 THR A CA 1
ATOM 805 C C . THR A 1 105 ? 3.408 3.724 -17.230 1.00 87.31 105 THR A C 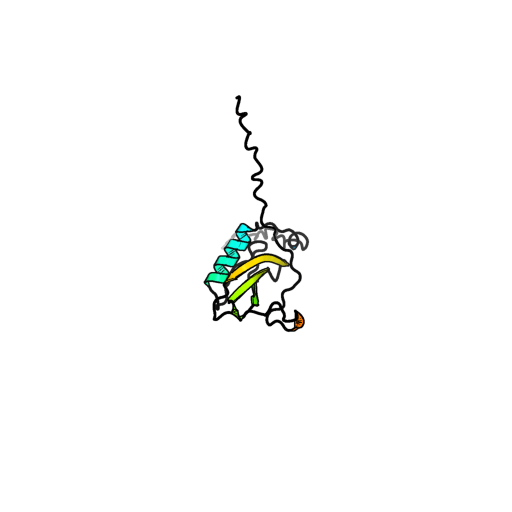1
ATOM 807 O O . THR A 1 105 ? 3.159 4.050 -16.056 1.00 87.31 105 THR A O 1
ATOM 810 N N . ALA A 1 106 ? 2.661 4.123 -18.265 1.00 86.50 106 ALA A N 1
ATOM 811 C CA . ALA A 1 106 ? 1.473 4.949 -18.101 1.00 86.50 106 ALA A CA 1
ATOM 812 C C . ALA A 1 106 ? 0.439 4.225 -17.219 1.00 86.50 106 ALA A C 1
ATOM 814 O O . ALA A 1 106 ? 0.313 3.006 -17.324 1.00 86.50 106 ALA A O 1
ATOM 815 N N . PRO A 1 107 ? -0.335 4.933 -16.371 1.00 83.62 107 PRO A N 1
ATOM 816 C CA . PRO A 1 107 ? -1.288 4.296 -15.462 1.00 83.62 107 PRO A CA 1
ATOM 817 C C . PRO A 1 107 ? -2.235 3.306 -16.150 1.00 83.62 107 PRO A C 1
ATOM 819 O O . PRO A 1 107 ? -2.423 2.207 -15.646 1.00 83.62 107 PRO A O 1
ATOM 822 N N . SER A 1 108 ? -2.741 3.641 -17.340 1.00 85.88 108 SER A N 1
ATOM 823 C CA . SER A 1 108 ? -3.651 2.796 -18.130 1.00 85.88 108 SER A CA 1
ATOM 824 C C . SER A 1 108 ? -3.040 1.487 -18.636 1.00 85.88 108 SER A C 1
ATOM 826 O O . SER A 1 108 ? -3.776 0.593 -19.035 1.00 85.88 108 SER A O 1
ATOM 828 N N . GLU A 1 109 ? -1.713 1.380 -18.654 1.00 85.38 109 GLU A N 1
ATOM 829 C CA . GLU A 1 109 ? -0.972 0.217 -19.160 1.00 85.38 109 GLU A CA 1
ATOM 830 C C . GLU A 1 109 ? -0.428 -0.665 -18.026 1.00 85.38 109 GLU A C 1
ATOM 832 O O . GLU A 1 109 ? 0.227 -1.673 -18.282 1.00 85.38 109 GLU A O 1
ATOM 837 N N . ARG A 1 110 ? -0.677 -0.287 -16.766 1.00 86.94 110 ARG A N 1
ATOM 838 C CA . ARG A 1 110 ? -0.238 -1.037 -15.583 1.00 86.94 110 ARG A CA 1
ATOM 839 C C . ARG A 1 110 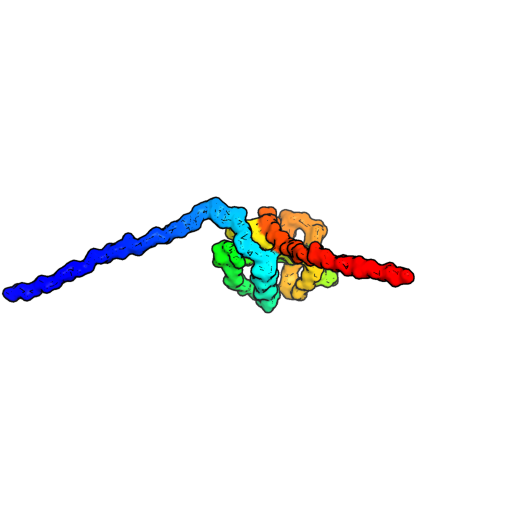? -1.103 -2.268 -15.357 1.00 86.94 110 ARG A C 1
ATOM 841 O O . ARG A 1 110 ?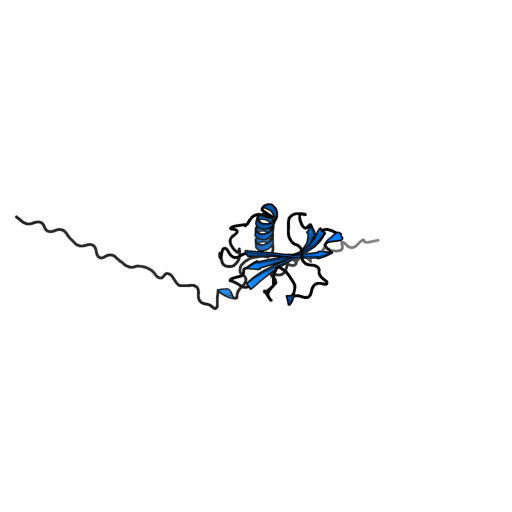 -2.324 -2.212 -15.532 1.00 86.94 110 ARG A O 1
ATOM 848 N N . HIS A 1 111 ? -0.473 -3.348 -14.895 1.00 86.62 111 HIS A N 1
ATOM 849 C CA . HIS A 1 111 ? -1.167 -4.590 -14.544 1.00 86.62 111 HIS A CA 1
ATOM 850 C C . HIS A 1 111 ? -2.183 -4.350 -13.430 1.00 86.62 111 HIS A C 1
ATOM 852 O O . HIS A 1 111 ? -3.288 -4.890 -13.469 1.00 86.62 111 HIS A O 1
ATOM 858 N N . VAL A 1 112 ? -1.820 -3.503 -12.462 1.00 86.25 112 VAL A N 1
ATOM 859 C CA . VAL A 1 112 ? -2.716 -3.095 -11.385 1.00 86.25 112 VAL A CA 1
ATOM 860 C C . VAL A 1 112 ? -3.065 -1.618 -11.524 1.00 86.25 112 VAL A C 1
ATOM 862 O O . VAL A 1 112 ? -2.209 -0.733 -11.470 1.00 86.25 112 VAL A O 1
ATOM 865 N N . GLN A 1 113 ? -4.360 -1.347 -11.677 1.00 88.81 113 GLN A N 1
ATOM 866 C CA . GLN A 1 113 ? -4.895 0.008 -11.708 1.00 88.81 113 GLN A CA 1
ATOM 867 C C . GLN A 1 113 ? -5.006 0.536 -10.279 1.00 88.81 113 GLN A C 1
ATOM 869 O O . GLN A 1 113 ? -5.915 0.162 -9.540 1.00 88.81 113 GLN A O 1
ATOM 874 N N . ILE A 1 114 ? -4.065 1.397 -9.890 1.00 89.25 114 ILE A N 1
ATOM 875 C CA . ILE A 1 114 ? -4.073 2.058 -8.582 1.00 89.25 114 ILE A CA 1
ATOM 876 C C . ILE A 1 114 ? -5.087 3.210 -8.646 1.00 89.25 114 ILE A C 1
ATOM 878 O O . ILE A 1 114 ? -4.869 4.168 -9.395 1.00 89.25 114 ILE A O 1
ATOM 882 N N . PRO A 1 115 ? -6.205 3.140 -7.907 1.00 90.12 115 PRO A N 1
ATOM 883 C CA . PRO A 1 115 ? -7.207 4.193 -7.929 1.00 90.12 115 PRO A CA 1
ATOM 884 C C . PRO A 1 115 ? -6.755 5.399 -7.094 1.00 90.12 115 PRO A C 1
ATOM 886 O O . PRO A 1 115 ? -5.798 5.327 -6.326 1.00 90.12 115 PRO A O 1
ATOM 889 N N . ASN A 1 116 ? -7.479 6.513 -7.194 1.00 90.62 116 ASN A N 1
ATOM 890 C CA . ASN A 1 116 ? -7.260 7.651 -6.303 1.00 90.62 116 ASN A CA 1
ATOM 891 C C . ASN A 1 116 ? -7.869 7.352 -4.919 1.00 90.62 116 ASN A C 1
ATOM 893 O O . ASN A 1 116 ? -9.063 7.567 -4.704 1.00 90.62 116 ASN A O 1
ATOM 897 N N . TYR A 1 117 ? -7.066 6.789 -4.015 1.00 93.38 117 TYR A N 1
ATOM 898 C CA . TYR A 1 117 ? -7.435 6.509 -2.626 1.00 93.38 117 TYR A CA 1
ATOM 899 C C . TYR A 1 117 ? -6.868 7.576 -1.680 1.00 93.38 117 TYR A C 1
ATOM 901 O O . TYR A 1 117 ? -5.888 8.255 -1.982 1.00 93.38 117 TYR A O 1
ATOM 909 N N . ARG A 1 118 ? -7.484 7.732 -0.508 1.00 93.94 118 ARG A N 1
ATOM 910 C CA . ARG A 1 118 ? -7.025 8.655 0.534 1.00 93.94 118 ARG A CA 1
ATOM 911 C C . ARG A 1 118 ? -5.853 8.037 1.292 1.00 93.94 118 ARG A C 1
ATOM 913 O O . ARG A 1 118 ? -6.008 6.996 1.931 1.00 93.94 118 ARG A O 1
ATOM 920 N N . VAL A 1 119 ? -4.691 8.683 1.221 1.00 93.88 119 VAL A N 1
ATOM 921 C CA . VAL A 1 119 ? -3.487 8.243 1.934 1.00 93.88 119 VAL A CA 1
ATOM 922 C C . VAL A 1 119 ? -3.605 8.607 3.411 1.00 93.88 119 VAL A C 1
ATOM 924 O O . VAL A 1 119 ? -3.818 9.769 3.753 1.00 93.88 119 VAL A O 1
ATOM 927 N N . VAL A 1 120 ? -3.451 7.611 4.278 1.00 93.12 120 VAL A N 1
ATOM 928 C CA . VAL A 1 120 ? -3.327 7.791 5.722 1.00 93.12 120 VAL A CA 1
ATOM 929 C C . VAL A 1 120 ? -1.920 8.322 6.006 1.00 93.12 120 VAL A C 1
ATOM 931 O O . VAL A 1 120 ? -0.948 7.642 5.660 1.00 93.12 120 VAL A O 1
ATOM 934 N N . PRO A 1 121 ? -1.779 9.533 6.575 1.00 87.06 121 PRO A N 1
ATOM 935 C CA . PRO A 1 121 ? -0.473 10.116 6.845 1.00 87.06 121 PRO A CA 1
ATOM 936 C C . PRO A 1 121 ? 0.251 9.314 7.927 1.00 87.06 121 PRO A C 1
ATOM 938 O O . PRO A 1 121 ? -0.376 8.863 8.886 1.00 87.06 121 PRO A O 1
ATOM 941 N N . GLN A 1 122 ? 1.572 9.166 7.786 1.00 84.12 122 GLN A N 1
ATOM 942 C CA . GLN A 1 122 ? 2.420 8.824 8.928 1.00 84.12 122 GLN A CA 1
ATOM 943 C C . GLN A 1 122 ? 2.179 9.898 9.996 1.00 84.12 122 GLN A C 1
ATOM 945 O O . GLN A 1 122 ? 2.198 11.087 9.666 1.00 84.12 122 GLN A O 1
ATOM 950 N N . GLY A 1 123 ? 1.849 9.497 11.226 1.00 68.44 123 GLY A N 1
ATOM 951 C CA . GLY A 1 123 ? 1.787 10.457 12.325 1.00 68.44 123 GLY A CA 1
ATOM 952 C C . GLY A 1 123 ? 3.138 11.155 12.389 1.00 68.44 123 GLY A C 1
ATOM 953 O O . GLY A 1 123 ? 4.164 10.486 12.290 1.00 68.44 123 GLY A O 1
ATOM 954 N N . VAL A 1 124 ? 3.147 12.483 12.433 1.00 56.81 124 VAL A N 1
ATOM 955 C CA . VAL A 1 124 ? 4.339 13.169 12.919 1.00 56.81 124 VAL A CA 1
ATOM 956 C C . VAL A 1 124 ? 4.398 12.822 14.398 1.00 56.81 124 VAL A C 1
ATOM 958 O O . VAL A 1 124 ? 3.433 13.069 15.118 1.00 56.81 124 VAL A O 1
ATOM 961 N N . ASP A 1 125 ? 5.447 12.122 14.813 1.00 52.34 125 ASP A N 1
ATOM 962 C CA . ASP A 1 125 ? 5.783 12.071 16.226 1.00 52.34 125 ASP A CA 1
ATOM 963 C C . ASP A 1 125 ? 6.033 13.535 16.615 1.00 52.34 125 ASP A C 1
ATOM 965 O O . ASP A 1 125 ? 6.910 14.184 16.041 1.00 52.34 125 ASP A O 1
ATOM 969 N N . ASP A 1 126 ? 5.182 14.101 17.473 1.00 52.56 126 ASP A N 1
ATOM 970 C CA . ASP A 1 126 ? 5.344 15.447 18.033 1.00 52.56 126 ASP A CA 1
ATOM 971 C C . ASP A 1 126 ? 6.545 15.453 19.014 1.00 52.56 126 ASP A C 1
ATOM 973 O O . ASP A 1 126 ? 6.412 15.837 20.170 1.00 52.56 126 ASP A O 1
ATOM 977 N N . ASP A 1 127 ? 7.723 14.996 18.571 1.00 52.31 127 ASP A N 1
ATOM 978 C CA . ASP A 1 127 ? 9.003 15.054 19.293 1.00 52.31 127 ASP A CA 1
ATOM 979 C C . ASP A 1 127 ? 9.632 16.464 19.168 1.00 52.31 127 ASP A C 1
ATOM 981 O O . ASP A 1 127 ? 10.810 16.618 18.852 1.00 52.31 127 ASP A O 1
ATOM 985 N N . ASP A 1 128 ? 8.833 17.508 19.400 1.00 52.88 128 ASP A N 1
ATOM 986 C CA . ASP A 1 128 ? 9.298 18.875 19.692 1.00 52.88 128 ASP A CA 1
ATOM 987 C C . ASP A 1 128 ? 8.982 19.200 21.173 1.00 52.88 128 ASP A C 1
ATOM 989 O O . ASP A 1 128 ? 8.497 20.281 21.505 1.00 52.88 128 ASP A O 1
ATOM 993 N N . ASP A 1 129 ? 9.222 18.245 22.083 1.00 54.91 129 ASP A N 1
ATOM 994 C CA . ASP A 1 129 ? 9.377 18.542 23.511 1.00 54.91 129 ASP A CA 1
ATOM 995 C C . ASP A 1 129 ? 10.794 19.107 23.720 1.00 54.91 129 ASP A C 1
ATOM 997 O O . ASP A 1 129 ? 11.791 18.385 23.699 1.00 54.91 129 ASP A O 1
ATOM 1001 N N . ASP A 1 130 ? 10.843 20.433 23.851 1.00 56.81 130 ASP A N 1
ATOM 1002 C CA . ASP A 1 130 ? 11.908 21.286 24.381 1.00 56.81 130 ASP A CA 1
ATOM 1003 C C . ASP A 1 130 ? 13.136 20.554 24.984 1.00 56.81 130 ASP A C 1
ATOM 1005 O O . ASP A 1 130 ? 13.177 20.249 26.178 1.00 56.81 130 ASP A O 1
ATOM 1009 N N . GLU A 1 131 ? 14.218 20.372 24.212 1.00 59.09 131 GLU A N 1
ATOM 1010 C CA . GLU A 1 131 ? 15.544 20.267 24.836 1.00 59.09 131 GLU A CA 1
ATOM 1011 C C . GLU A 1 131 ? 15.948 21.666 25.321 1.00 59.09 131 GLU A C 1
ATOM 1013 O O . GLU A 1 131 ? 16.479 22.490 24.568 1.00 59.09 131 GLU A O 1
ATOM 1018 N N . ASP A 1 132 ? 15.665 21.930 26.600 1.00 56.19 132 ASP A N 1
ATOM 1019 C CA . ASP A 1 132 ? 16.238 23.018 27.386 1.00 56.19 132 ASP A CA 1
ATOM 1020 C C . ASP A 1 132 ? 17.749 23.103 27.116 1.00 56.19 132 ASP A C 1
ATOM 1022 O O . ASP A 1 132 ? 18.551 22.296 27.593 1.00 56.19 132 ASP A O 1
ATOM 1026 N N . VAL A 1 133 ? 18.157 24.112 26.344 1.00 62.84 133 VAL A N 1
ATOM 1027 C CA . VAL A 1 133 ? 19.560 24.497 26.191 1.00 62.84 133 VAL A CA 1
ATOM 1028 C C . VAL A 1 133 ? 20.080 24.989 27.543 1.00 62.84 133 VAL A C 1
ATOM 1030 O O . VAL A 1 133 ? 20.046 26.185 27.846 1.00 62.84 133 VAL A O 1
ATOM 1033 N N . GLU A 1 134 ? 20.563 24.072 28.386 1.00 59.41 134 GLU A N 1
ATOM 1034 C CA . GLU A 1 134 ? 21.265 24.454 29.607 1.00 59.41 134 GLU A CA 1
ATOM 1035 C C . GLU A 1 134 ? 22.418 25.392 29.235 1.00 59.41 134 GLU A C 1
ATOM 1037 O O . GLU A 1 134 ? 23.327 25.094 28.455 1.00 59.41 134 GLU A O 1
ATOM 1042 N N . SER A 1 135 ? 22.307 26.599 29.775 1.00 57.31 135 SER A N 1
ATOM 1043 C CA . SER A 1 135 ? 23.192 27.717 29.523 1.00 57.31 135 SER A CA 1
ATOM 1044 C C . SER A 1 135 ? 24.588 27.395 30.049 1.00 57.31 135 SER A C 1
ATOM 1046 O O . SER A 1 135 ? 24.813 27.383 31.257 1.00 57.31 135 SER A O 1
ATOM 1048 N N . PHE A 1 136 ? 25.553 27.193 29.152 1.00 59.44 136 PHE A N 1
ATOM 1049 C CA . PHE A 1 136 ? 26.965 27.195 29.527 1.00 59.44 136 PHE A CA 1
ATOM 1050 C C . PHE A 1 136 ? 27.355 28.607 29.990 1.00 59.44 136 PHE A C 1
ATOM 1052 O O . PHE A 1 136 ? 27.571 29.511 29.182 1.00 59.44 136 PHE A O 1
ATOM 1059 N N . GLN A 1 137 ? 27.422 28.804 31.308 1.00 62.94 137 GLN A N 1
ATOM 1060 C CA . GLN A 1 137 ? 28.097 29.951 31.907 1.00 62.94 137 GLN A CA 1
ATOM 1061 C C . GLN A 1 137 ? 29.612 29.760 31.760 1.00 62.94 137 GLN A C 1
ATOM 1063 O O . GLN A 1 137 ? 30.166 28.761 32.220 1.00 62.94 137 GLN A O 1
ATOM 1068 N N . PHE A 1 138 ? 30.240 30.713 31.069 1.00 61.00 138 PHE A N 1
ATOM 1069 C CA . PHE A 1 138 ? 31.692 30.888 30.984 1.00 61.00 138 PHE A CA 1
ATOM 1070 C C . PHE A 1 138 ? 32.292 31.341 32.318 1.00 61.00 138 PHE A C 1
ATOM 1072 O O . PHE A 1 138 ? 31.623 32.128 33.027 1.00 61.00 138 PHE A O 1
#